Protein AF-A0A285Q833-F1 (afdb_monomer)

Sequence (115 aa):
MIADQKQLLMILAVGWISIAYDRYIPKMLAIGLGANTMSFTAFHNAFYTLESGGVDFSKRMEQTYELLKQDRKTLGLKTRYHDELPENLSLCEAIDRDIIVCDNVGTNWVFVRVN

Structure (mmCIF, N/CA/C/O backbone):
data_AF-A0A285Q833-F1
#
_entry.id   AF-A0A285Q833-F1
#
loop_
_atom_site.group_PDB
_atom_site.id
_atom_site.type_symbol
_atom_site.label_atom_id
_atom_site.label_alt_id
_atom_site.label_comp_id
_atom_site.label_asym_id
_atom_site.label_entity_id
_atom_site.label_seq_id
_atom_site.pdbx_PDB_ins_code
_atom_site.Cartn_x
_atom_site.Cartn_y
_atom_site.Cartn_z
_atom_site.occupancy
_atom_site.B_iso_or_equiv
_atom_site.auth_seq_id
_atom_site.auth_comp_id
_atom_site.auth_asym_id
_atom_site.auth_atom_id
_atom_site.pdbx_PDB_model_num
ATOM 1 N N . MET A 1 1 ? 5.536 -4.225 36.089 1.00 43.69 1 MET A N 1
ATOM 2 C CA . MET A 1 1 ? 4.544 -5.085 35.401 1.00 43.69 1 MET A CA 1
ATOM 3 C C . MET A 1 1 ? 3.754 -4.368 34.294 1.00 43.69 1 MET A C 1
ATOM 5 O O . MET A 1 1 ? 3.309 -5.044 33.388 1.00 43.69 1 MET A O 1
ATOM 9 N N . ILE A 1 2 ? 3.622 -3.029 34.280 1.00 54.28 2 ILE A N 1
ATOM 10 C CA . ILE A 1 2 ? 2.904 -2.2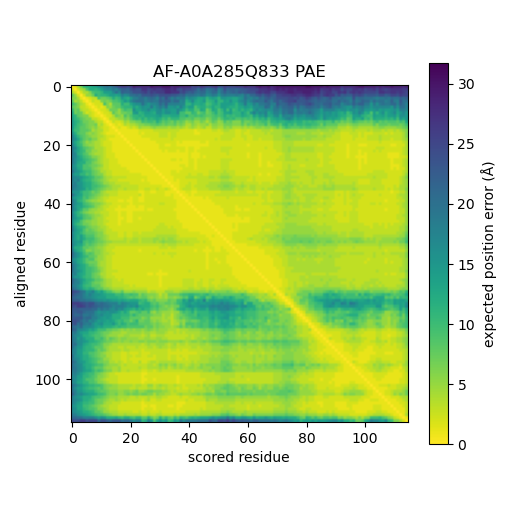95 33.203 1.00 54.28 2 ILE A CA 1
ATOM 11 C C . ILE A 1 2 ? 3.747 -2.114 31.917 1.00 54.28 2 ILE A C 1
ATOM 13 O O . ILE A 1 2 ? 3.195 -2.106 30.819 1.00 54.28 2 ILE A O 1
ATOM 17 N N . ALA A 1 3 ? 5.077 -1.988 32.032 1.00 50.56 3 ALA A N 1
ATOM 18 C CA . ALA A 1 3 ? 5.973 -1.840 30.875 1.00 50.56 3 ALA A CA 1
ATOM 19 C C . ALA A 1 3 ? 6.016 -3.102 29.991 1.00 50.56 3 ALA A C 1
ATOM 21 O O . ALA A 1 3 ? 6.007 -2.986 28.774 1.00 50.56 3 ALA A O 1
ATOM 22 N N . ASP A 1 4 ? 5.965 -4.285 30.607 1.00 59.28 4 ASP A N 1
ATOM 23 C CA . ASP A 1 4 ? 5.999 -5.585 29.925 1.00 59.28 4 ASP A CA 1
ATOM 24 C C . ASP A 1 4 ? 4.741 -5.817 29.068 1.00 59.28 4 ASP A C 1
ATOM 26 O O . ASP A 1 4 ? 4.823 -6.150 27.891 1.00 59.28 4 ASP A O 1
ATOM 30 N N . GLN A 1 5 ? 3.563 -5.485 29.605 1.00 53.06 5 GLN A N 1
ATOM 31 C CA . GLN A 1 5 ? 2.301 -5.631 28.879 1.00 53.06 5 GLN A CA 1
ATOM 32 C C . GLN A 1 5 ? 2.131 -4.609 27.746 1.00 53.06 5 GLN A C 1
ATOM 34 O O . GLN A 1 5 ? 1.582 -4.949 26.701 1.00 53.06 5 GLN A O 1
ATOM 39 N N . LYS A 1 6 ? 2.631 -3.374 27.913 1.00 57.06 6 LYS A N 1
ATOM 40 C CA . LYS A 1 6 ? 2.696 -2.393 26.813 1.00 57.06 6 LYS A CA 1
ATOM 41 C C . LYS A 1 6 ? 3.658 -2.843 25.713 1.00 57.06 6 LYS A C 1
ATOM 43 O O . LYS A 1 6 ? 3.322 -2.704 24.542 1.00 57.06 6 LYS A O 1
ATOM 48 N N . GLN A 1 7 ? 4.805 -3.410 26.085 1.00 57.09 7 GLN A N 1
ATOM 49 C CA . GLN A 1 7 ? 5.764 -3.979 25.139 1.00 57.09 7 GLN A CA 1
ATOM 50 C C . GLN A 1 7 ? 5.135 -5.140 24.354 1.00 57.09 7 GLN A C 1
ATOM 52 O O . GLN A 1 7 ? 5.252 -5.193 23.134 1.00 57.09 7 GLN A O 1
ATOM 57 N N . LEU A 1 8 ? 4.404 -6.026 25.037 1.00 63.84 8 LEU A N 1
ATOM 58 C CA . LEU A 1 8 ? 3.712 -7.156 24.421 1.00 63.84 8 LEU A CA 1
ATOM 59 C C . LEU A 1 8 ? 2.606 -6.697 23.456 1.00 63.84 8 LEU A C 1
ATOM 61 O O . LEU A 1 8 ? 2.516 -7.202 22.340 1.00 63.84 8 LEU A O 1
ATOM 65 N N . LEU A 1 9 ? 1.809 -5.695 23.844 1.00 67.00 9 LEU A N 1
ATOM 66 C CA . LEU A 1 9 ? 0.806 -5.074 22.969 1.00 67.00 9 LEU A CA 1
ATOM 67 C C . LEU A 1 9 ? 1.436 -4.417 21.735 1.00 67.00 9 LEU A C 1
ATOM 69 O O . LEU A 1 9 ? 0.894 -4.553 20.643 1.00 67.00 9 LEU A O 1
ATOM 73 N N . MET A 1 10 ? 2.584 -3.749 21.886 1.00 65.88 10 MET A N 1
ATOM 74 C CA . MET A 1 10 ? 3.321 -3.179 20.754 1.00 65.88 10 MET A CA 1
ATOM 75 C C . MET A 1 10 ? 3.845 -4.261 19.807 1.00 65.88 10 MET A C 1
ATOM 77 O O . MET A 1 10 ? 3.698 -4.121 18.599 1.00 65.88 10 MET A O 1
ATOM 81 N N . ILE A 1 11 ? 4.406 -5.356 20.327 1.00 69.19 11 ILE A N 1
ATOM 82 C CA . ILE A 1 11 ? 4.894 -6.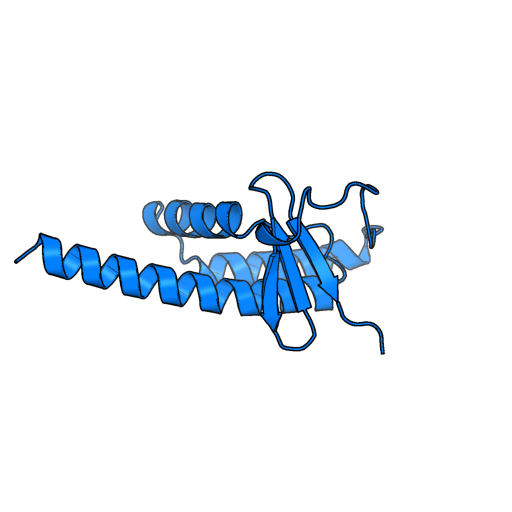472 19.499 1.00 69.19 11 ILE A CA 1
ATOM 83 C C . ILE A 1 11 ? 3.739 -7.109 18.715 1.00 69.19 11 ILE A C 1
ATOM 85 O O . ILE A 1 11 ? 3.862 -7.343 17.512 1.00 69.19 11 ILE A O 1
ATOM 89 N N . LEU A 1 12 ? 2.598 -7.344 19.370 1.00 77.19 12 LEU A N 1
ATOM 90 C CA . LEU A 1 12 ? 1.403 -7.881 18.714 1.00 77.19 12 LEU A CA 1
ATOM 91 C C . LEU A 1 12 ? 0.857 -6.922 17.647 1.00 77.19 12 LEU A C 1
ATOM 93 O O . LEU A 1 12 ? 0.478 -7.369 16.566 1.00 77.19 12 LEU A O 1
ATOM 97 N N . ALA A 1 13 ? 0.862 -5.614 17.921 1.00 79.88 13 ALA A N 1
ATOM 98 C CA . ALA A 1 13 ? 0.453 -4.602 16.954 1.00 79.88 13 ALA A CA 1
ATOM 99 C C . ALA A 1 13 ? 1.384 -4.572 15.733 1.00 79.88 13 ALA A C 1
ATOM 101 O O . ALA A 1 13 ? 0.901 -4.566 14.607 1.00 79.88 13 ALA A O 1
ATOM 102 N N . VAL A 1 14 ? 2.705 -4.632 15.926 1.00 80.38 14 VAL A N 1
ATOM 103 C CA . VAL A 1 14 ? 3.679 -4.656 14.820 1.00 80.38 14 VAL A CA 1
ATOM 104 C C . VAL A 1 14 ? 3.492 -5.892 13.937 1.00 80.38 14 VAL A C 1
ATOM 106 O O . VAL A 1 14 ? 3.424 -5.760 12.716 1.00 80.38 14 VAL A O 1
ATOM 1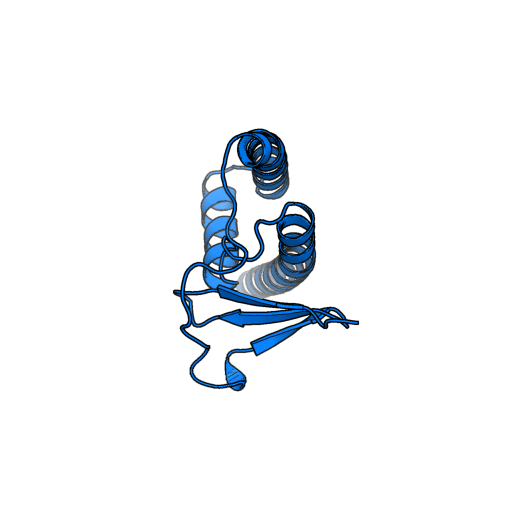09 N N . GLY A 1 15 ? 3.337 -7.078 14.536 1.00 87.94 15 GLY A N 1
ATOM 110 C CA . GLY A 1 15 ? 3.071 -8.306 13.779 1.00 87.94 15 GLY A CA 1
ATOM 111 C C . GLY A 1 15 ? 1.768 -8.229 12.979 1.00 87.94 15 GLY A C 1
ATOM 112 O O . GLY A 1 15 ? 1.720 -8.629 11.816 1.00 87.94 15 GLY A O 1
ATOM 113 N N . TRP A 1 16 ? 0.720 -7.652 13.569 1.00 90.69 16 TRP A N 1
ATOM 114 C CA . TRP A 1 16 ? -0.544 -7.435 12.873 1.00 90.69 16 TRP A CA 1
ATOM 115 C C . TRP A 1 16 ? -0.410 -6.446 11.705 1.00 90.69 16 TRP A C 1
ATOM 117 O O . TRP A 1 16 ? -0.921 -6.728 10.623 1.00 90.69 16 TRP A O 1
ATOM 127 N N . ILE A 1 17 ? 0.303 -5.326 11.891 1.00 92.00 17 ILE A N 1
ATOM 128 C CA . ILE A 1 17 ? 0.523 -4.312 10.844 1.00 92.00 17 ILE A CA 1
ATOM 129 C C . ILE A 1 17 ? 1.284 -4.921 9.663 1.00 92.00 17 ILE A C 1
ATOM 131 O O . ILE 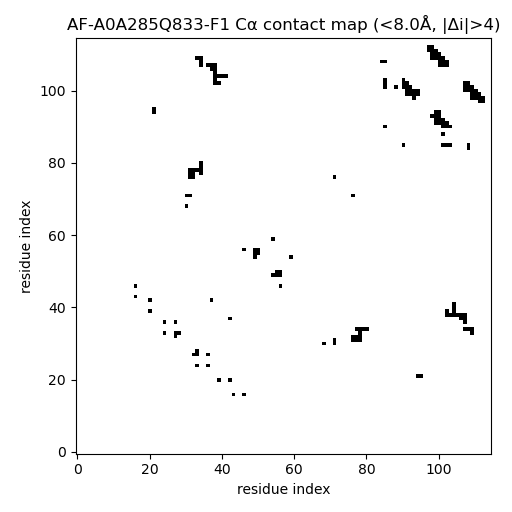A 1 17 ? 0.896 -4.684 8.522 1.00 92.00 17 ILE A O 1
ATOM 135 N N . SER A 1 18 ? 2.305 -5.742 9.928 1.00 91.50 18 SER A N 1
ATOM 136 C CA . SER A 1 18 ? 3.038 -6.484 8.892 1.00 91.50 18 SER A CA 1
ATOM 137 C C . SER A 1 18 ? 2.093 -7.342 8.049 1.00 91.50 18 SER A C 1
ATOM 139 O O . SER A 1 18 ? 1.982 -7.148 6.844 1.00 91.50 18 SER A O 1
ATOM 141 N N . ILE A 1 19 ? 1.305 -8.208 8.696 1.00 92.50 19 ILE A N 1
ATOM 142 C CA . ILE A 1 19 ? 0.345 -9.092 8.013 1.00 92.50 19 ILE A CA 1
ATOM 143 C C . ILE A 1 19 ? -0.724 -8.287 7.255 1.00 92.50 19 ILE A C 1
ATOM 145 O O . ILE A 1 19 ? -1.195 -8.696 6.191 1.00 92.50 19 ILE A O 1
ATOM 149 N N . ALA A 1 20 ? -1.162 -7.154 7.806 1.00 94.00 20 ALA A N 1
ATOM 150 C CA . ALA A 1 20 ? -2.127 -6.280 7.151 1.00 94.00 20 ALA A CA 1
ATOM 151 C C . ALA A 1 20 ? -1.531 -5.618 5.899 1.00 94.00 20 ALA A C 1
ATOM 153 O O . ALA A 1 20 ? -2.222 -5.5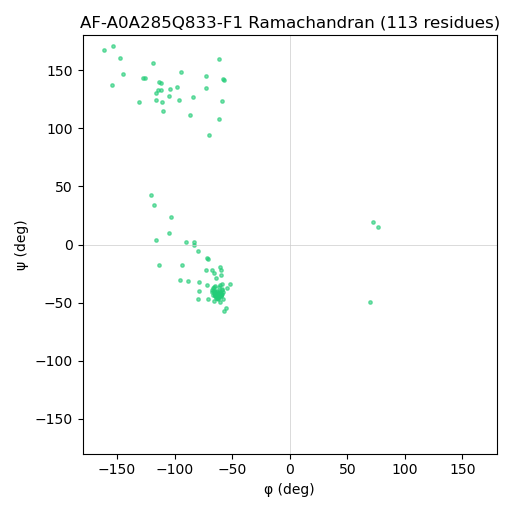19 4.882 1.00 94.00 20 ALA A O 1
ATOM 154 N N . TYR A 1 21 ? -0.260 -5.217 5.949 1.00 95.19 21 TYR A N 1
ATOM 155 C CA . TYR A 1 21 ? 0.460 -4.649 4.815 1.00 95.19 21 TYR A CA 1
ATOM 156 C C . TYR A 1 21 ? 0.643 -5.667 3.681 1.00 95.19 21 TYR A C 1
ATOM 158 O O . TYR A 1 21 ? 0.317 -5.365 2.529 1.00 95.19 21 TYR A O 1
ATOM 166 N N . ASP A 1 22 ? 1.017 -6.902 4.022 1.00 94.44 22 ASP A N 1
ATOM 167 C CA . ASP A 1 22 ? 1.162 -8.012 3.069 1.00 94.44 22 ASP A CA 1
ATOM 168 C C . ASP A 1 22 ? -0.151 -8.318 2.330 1.00 94.44 22 ASP A C 1
ATOM 170 O O . ASP A 1 22 ? -0.149 -8.795 1.200 1.00 94.44 22 ASP A O 1
ATOM 174 N N . ARG A 1 23 ? -1.306 -7.999 2.931 1.00 94.81 23 ARG A N 1
ATOM 175 C CA . ARG A 1 23 ? -2.632 -8.108 2.289 1.00 94.81 23 ARG A CA 1
ATOM 176 C C . ARG A 1 23 ? -3.035 -6.855 1.518 1.00 94.81 23 ARG A C 1
ATOM 178 O O . ARG A 1 23 ? -3.782 -6.941 0.540 1.00 94.81 23 ARG A O 1
ATOM 185 N N . TYR A 1 24 ? -2.590 -5.691 1.973 1.00 95.44 24 TYR A N 1
ATOM 186 C CA . TYR A 1 24 ? -2.894 -4.402 1.364 1.00 95.44 24 TYR A CA 1
ATOM 187 C C . TYR A 1 24 ? -2.283 -4.284 -0.035 1.00 95.44 24 TYR A C 1
ATOM 189 O O . TYR A 1 24 ? -2.999 -3.942 -0.978 1.00 95.44 24 TYR A O 1
ATOM 197 N N . ILE A 1 25 ? -1.000 -4.619 -0.198 1.00 96.12 25 ILE A N 1
ATOM 198 C CA . ILE A 1 25 ? -0.305 -4.463 -1.483 1.00 96.12 25 ILE A CA 1
ATOM 199 C C . ILE A 1 25 ? -0.955 -5.303 -2.602 1.00 96.12 25 ILE A C 1
ATOM 201 O O . ILE A 1 25 ? -1.303 -4.721 -3.636 1.00 96.12 25 ILE A O 1
ATOM 205 N N . PRO A 1 26 ? -1.246 -6.611 -2.425 1.00 95.00 26 PRO A N 1
ATOM 206 C CA . PRO A 1 26 ? -1.970 -7.395 -3.427 1.00 95.00 26 PRO A CA 1
ATOM 207 C C . PRO A 1 26 ? -3.361 -6.843 -3.754 1.00 95.00 26 PRO A C 1
ATOM 209 O O . PRO A 1 26 ? -3.752 -6.826 -4.922 1.00 95.00 26 PRO A O 1
ATOM 212 N N . LYS A 1 27 ? -4.110 -6.339 -2.759 1.00 94.62 27 LYS A N 1
ATOM 213 C CA . LYS A 1 27 ? -5.413 -5.691 -2.999 1.00 94.62 27 LYS A CA 1
ATOM 214 C C . LYS A 1 27 ? -5.267 -4.474 -3.915 1.00 94.62 27 LYS A C 1
ATOM 216 O O . LYS A 1 27 ? -6.054 -4.317 -4.846 1.00 94.62 27 LYS A O 1
ATOM 221 N N . MET A 1 28 ? -4.251 -3.642 -3.693 1.00 94.00 28 MET A N 1
ATOM 222 C CA . MET A 1 28 ? -3.986 -2.464 -4.526 1.00 94.00 28 MET A CA 1
ATOM 223 C C . MET A 1 28 ? -3.539 -2.846 -5.941 1.00 94.00 28 MET A C 1
ATOM 225 O O . MET A 1 28 ? -4.017 -2.260 -6.916 1.00 94.00 28 MET A O 1
ATOM 229 N N . LEU A 1 29 ? -2.694 -3.871 -6.077 1.00 92.31 29 LEU A N 1
ATOM 230 C CA . LEU A 1 29 ? -2.300 -4.428 -7.374 1.00 92.31 29 LEU A CA 1
ATOM 231 C C . LEU A 1 29 ? -3.506 -4.956 -8.162 1.00 92.31 29 LEU A C 1
ATOM 233 O O . LEU A 1 29 ? -3.652 -4.629 -9.339 1.00 92.31 29 LEU A O 1
ATOM 237 N N . ALA A 1 30 ? -4.415 -5.690 -7.511 1.00 91.88 30 ALA A N 1
ATOM 238 C CA . ALA A 1 30 ? -5.620 -6.245 -8.136 1.00 91.88 30 ALA A CA 1
ATOM 239 C C . ALA A 1 30 ? -6.548 -5.171 -8.732 1.00 91.88 30 ALA A C 1
ATOM 241 O O . ALA A 1 30 ? -7.353 -5.453 -9.627 1.00 91.88 30 ALA A O 1
ATOM 242 N N . ILE A 1 31 ? -6.434 -3.926 -8.255 1.00 90.75 31 ILE A N 1
ATOM 243 C CA . ILE A 1 31 ? -7.192 -2.790 -8.778 1.00 90.75 31 ILE A CA 1
ATOM 244 C C . ILE A 1 31 ? -6.378 -1.827 -9.646 1.00 90.75 31 ILE A C 1
ATOM 246 O O . ILE A 1 31 ? -6.902 -0.786 -10.034 1.00 90.75 31 ILE A O 1
ATOM 250 N N . GLY A 1 32 ? -5.149 -2.198 -10.017 1.00 89.31 32 GLY A N 1
ATOM 251 C CA . GLY A 1 32 ? -4.282 -1.409 -10.894 1.00 89.31 32 GLY A CA 1
ATOM 252 C C . GLY A 1 32 ? -3.622 -0.211 -10.208 1.00 89.31 32 GLY A C 1
ATOM 253 O O . GLY A 1 32 ? -3.110 0.672 -10.887 1.00 89.31 32 GLY A O 1
ATOM 254 N N . LEU A 1 33 ? -3.628 -0.167 -8.872 1.00 90.75 33 LEU A N 1
ATOM 255 C CA . LEU A 1 33 ? -3.094 0.934 -8.066 1.00 90.75 33 LEU A CA 1
ATOM 256 C C . LEU A 1 33 ? -1.734 0.619 -7.435 1.00 90.75 33 LEU A C 1
ATOM 258 O O . LEU A 1 33 ? -1.363 1.242 -6.446 1.00 90.75 33 LEU A O 1
ATOM 262 N N . GLY A 1 34 ? -0.965 -0.312 -8.007 1.00 89.69 34 GLY A N 1
ATOM 263 C CA . GLY A 1 34 ? 0.366 -0.673 -7.498 1.00 89.69 34 GLY A CA 1
ATOM 264 C C . GLY A 1 34 ? 1.313 0.524 -7.356 1.00 89.69 34 GLY A C 1
ATOM 265 O O . GLY A 1 34 ? 2.030 0.621 -6.365 1.00 89.69 34 GLY A O 1
ATOM 266 N N . ALA A 1 35 ? 1.244 1.476 -8.290 1.00 87.50 35 ALA A N 1
ATOM 267 C CA . ALA A 1 35 ? 2.057 2.692 -8.275 1.00 87.50 35 ALA A CA 1
ATOM 268 C C . ALA A 1 35 ? 1.547 3.794 -7.318 1.00 87.50 35 ALA A C 1
ATOM 270 O O . ALA A 1 35 ? 2.222 4.802 -7.160 1.00 87.50 35 ALA A O 1
ATOM 271 N N . ASN A 1 36 ? 0.376 3.608 -6.691 1.00 89.25 36 ASN A N 1
ATOM 272 C CA . ASN A 1 36 ? -0.231 4.510 -5.697 1.00 89.25 36 ASN A CA 1
ATOM 273 C C . ASN A 1 36 ? -0.432 3.787 -4.360 1.00 89.25 36 ASN A C 1
ATOM 275 O O . ASN A 1 36 ? -1.493 3.862 -3.732 1.00 89.25 36 ASN A O 1
ATOM 279 N N . THR A 1 37 ? 0.569 3.018 -3.957 1.00 92.81 37 THR A N 1
ATOM 280 C CA . THR A 1 37 ? 0.582 2.342 -2.663 1.00 92.81 37 THR A CA 1
ATOM 281 C C . THR A 1 37 ? 1.318 3.192 -1.634 1.00 92.81 37 THR A C 1
ATOM 283 O O . THR A 1 37 ? 2.241 3.934 -1.960 1.00 92.81 37 THR A O 1
ATOM 286 N N . MET A 1 38 ? 0.894 3.099 -0.376 1.00 93.25 38 MET A N 1
ATOM 287 C CA . MET A 1 38 ? 1.637 3.673 0.744 1.00 93.25 38 MET A CA 1
ATOM 288 C C . MET A 1 38 ? 2.896 2.847 1.012 1.00 93.25 38 MET A C 1
ATOM 290 O O . MET A 1 38 ? 2.842 1.624 0.903 1.00 93.25 38 MET A O 1
ATOM 294 N N . SER A 1 39 ? 3.983 3.506 1.422 1.00 92.56 39 SER A N 1
ATOM 295 C CA . SER A 1 39 ? 5.133 2.831 2.036 1.00 92.56 39 SER A CA 1
ATOM 296 C C . SER A 1 39 ? 4.718 2.138 3.336 1.00 92.56 39 SER A C 1
ATOM 298 O O . SER A 1 39 ? 3.715 2.520 3.955 1.00 92.56 39 SER A O 1
ATOM 300 N N . PHE A 1 40 ? 5.502 1.159 3.797 1.00 91.75 40 PHE A N 1
ATOM 301 C CA . PHE A 1 40 ? 5.222 0.487 5.069 1.00 91.75 40 PHE A CA 1
ATOM 302 C C . PHE A 1 40 ? 5.175 1.489 6.229 1.00 91.75 40 PHE A C 1
ATOM 304 O O . PHE A 1 40 ? 4.265 1.455 7.058 1.00 91.75 40 PHE A O 1
ATOM 311 N N . THR A 1 41 ? 6.094 2.458 6.234 1.00 90.31 41 THR A N 1
ATOM 312 C CA . THR A 1 41 ? 6.132 3.527 7.241 1.00 90.31 41 THR A CA 1
ATOM 313 C C . THR A 1 41 ? 4.861 4.382 7.223 1.00 90.31 41 THR A C 1
ATOM 315 O O . THR A 1 41 ? 4.283 4.663 8.276 1.00 90.31 41 THR A O 1
ATOM 318 N N . ALA A 1 42 ? 4.379 4.781 6.041 1.00 93.12 42 ALA A N 1
ATOM 319 C CA . ALA A 1 42 ? 3.138 5.545 5.922 1.00 93.12 42 ALA A CA 1
ATOM 320 C C . ALA A 1 42 ? 1.914 4.723 6.361 1.00 93.12 42 ALA A C 1
ATOM 322 O O . ALA A 1 42 ? 1.052 5.243 7.070 1.00 93.12 42 ALA A O 1
ATOM 323 N N . PHE A 1 43 ? 1.867 3.435 6.011 1.00 94.38 43 PHE A N 1
ATOM 324 C CA . PHE A 1 43 ? 0.813 2.512 6.434 1.00 94.38 43 PHE A CA 1
ATOM 325 C C . PHE A 1 43 ? 0.787 2.335 7.960 1.00 94.38 43 PHE A C 1
ATOM 327 O O . PHE A 1 43 ? -0.266 2.452 8.587 1.00 94.38 43 PHE A O 1
ATOM 334 N N . HIS A 1 44 ? 1.956 2.121 8.569 1.00 92.81 44 HIS A N 1
ATOM 335 C CA . HIS A 1 44 ? 2.132 2.029 10.017 1.00 92.81 44 HIS A CA 1
ATOM 336 C C . HIS A 1 44 ? 1.648 3.300 10.725 1.00 92.81 44 HIS A C 1
ATOM 338 O O . HIS A 1 44 ? 0.886 3.235 11.689 1.00 92.81 44 HIS A O 1
ATOM 344 N N . ASN A 1 45 ? 2.041 4.474 10.229 1.00 92.31 45 ASN A N 1
ATOM 345 C CA . ASN A 1 45 ? 1.609 5.743 10.810 1.00 92.31 45 ASN A CA 1
ATOM 346 C C . ASN A 1 45 ?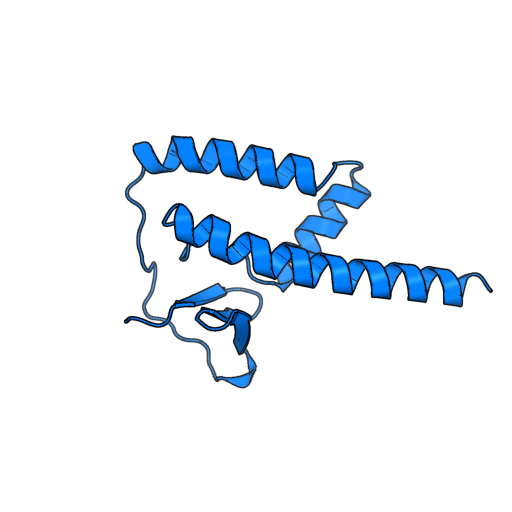 0.097 5.949 10.662 1.00 92.31 45 ASN A C 1
ATOM 348 O O . ASN A 1 45 ? -0.555 6.352 11.625 1.00 92.31 45 ASN A O 1
ATOM 352 N N . ALA A 1 46 ? -0.475 5.606 9.505 1.00 92.88 46 ALA A N 1
ATOM 353 C CA . ALA A 1 46 ? -1.915 5.675 9.281 1.00 92.88 46 ALA A CA 1
ATOM 354 C C . ALA A 1 46 ? -2.697 4.804 10.276 1.00 92.88 46 ALA A C 1
ATOM 356 O O . ALA A 1 46 ? -3.726 5.251 10.783 1.00 92.88 46 ALA A O 1
ATOM 357 N N . PHE A 1 47 ? -2.194 3.607 10.605 1.00 94.62 47 PHE A N 1
ATOM 358 C CA . PHE A 1 47 ? -2.786 2.746 11.630 1.00 94.62 47 PHE A CA 1
ATOM 359 C C . PHE A 1 47 ? -2.885 3.457 12.982 1.00 94.62 47 PHE A C 1
ATOM 361 O O . PHE A 1 47 ? -3.985 3.638 13.502 1.00 94.62 47 PHE A O 1
ATOM 368 N N . TYR A 1 48 ? -1.765 3.942 13.522 1.00 92.62 48 TYR A N 1
ATOM 369 C CA . TYR A 1 48 ? -1.776 4.603 14.829 1.00 92.62 48 TYR A CA 1
ATOM 370 C C . TYR A 1 48 ? -2.571 5.909 14.830 1.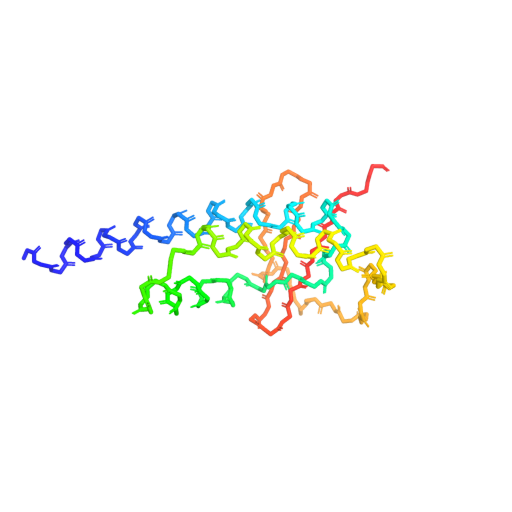00 92.62 48 TYR A C 1
ATOM 372 O O . TYR A 1 48 ? -3.255 6.208 15.810 1.00 92.62 48 TYR A O 1
ATOM 380 N N . THR A 1 49 ? -2.521 6.690 13.748 1.00 93.56 49 THR A N 1
ATOM 381 C CA . THR A 1 49 ? -3.323 7.913 13.629 1.00 93.56 49 THR A CA 1
ATOM 382 C C . THR A 1 49 ? -4.821 7.610 13.660 1.00 93.56 49 THR A C 1
ATOM 384 O O . THR A 1 49 ? -5.558 8.292 14.367 1.00 93.56 49 THR A O 1
ATOM 387 N N . LEU A 1 50 ? -5.281 6.585 12.941 1.00 92.88 50 LEU A N 1
ATOM 388 C CA . LEU A 1 50 ? -6.700 6.228 12.903 1.00 92.88 50 LEU A CA 1
ATOM 389 C C . LEU A 1 50 ? -7.173 5.617 14.229 1.00 92.88 50 LEU A C 1
ATOM 391 O O . LEU A 1 50 ? -8.172 6.078 14.780 1.00 92.88 50 LEU A O 1
ATOM 395 N N . GLU A 1 51 ? -6.420 4.673 14.793 1.00 90.38 51 GLU A N 1
ATOM 396 C CA . GLU A 1 51 ? -6.777 4.020 16.060 1.00 90.38 51 GLU A CA 1
ATOM 397 C C . GLU A 1 51 ? -6.760 5.002 17.242 1.00 90.38 51 GLU A C 1
ATOM 399 O O . GLU A 1 51 ? -7.674 5.001 18.067 1.00 90.38 51 GLU A O 1
ATOM 404 N N . SER A 1 52 ? -5.782 5.917 17.308 1.00 91.62 52 SER A N 1
ATOM 405 C CA . SER A 1 52 ? -5.768 6.970 18.341 1.00 91.62 52 SER A CA 1
ATOM 406 C C . SER A 1 52 ? -6.919 7.971 18.198 1.00 91.62 52 SER A C 1
ATOM 408 O O . SER A 1 52 ? -7.340 8.567 19.190 1.00 91.62 52 SER A O 1
ATOM 410 N N . GLY A 1 53 ? -7.465 8.119 16.989 1.00 92.69 53 GLY A N 1
ATOM 411 C CA . GLY A 1 53 ? -8.683 8.878 16.708 1.00 92.69 53 GLY A CA 1
ATOM 412 C C . GLY A 1 53 ? -9.982 8.102 16.952 1.00 92.69 53 GLY A C 1
ATOM 413 O O . GLY A 1 53 ? -11.056 8.642 16.689 1.00 92.69 53 GLY A O 1
ATOM 414 N N . GLY A 1 54 ? -9.914 6.849 17.421 1.00 92.94 54 GLY A N 1
ATOM 415 C CA . GLY A 1 54 ? -11.081 5.987 17.633 1.00 92.94 54 GLY A CA 1
ATOM 416 C C . GLY A 1 54 ? -11.722 5.474 16.339 1.00 92.94 54 GLY A C 1
ATOM 417 O O . GLY A 1 54 ? -12.894 5.093 16.339 1.00 92.94 54 GLY A O 1
ATOM 418 N N . VAL A 1 55 ? -10.986 5.493 15.226 1.00 94.62 55 VAL A N 1
ATOM 419 C CA . VAL A 1 55 ? -11.441 4.982 13.931 1.00 94.62 55 VAL A CA 1
ATOM 420 C C . VAL A 1 55 ? -10.933 3.558 13.751 1.00 94.62 55 VAL A C 1
ATOM 422 O O . VAL A 1 55 ? -9.729 3.334 13.760 1.00 94.62 55 VAL A O 1
ATOM 425 N N . ASP A 1 56 ? -11.851 2.622 13.500 1.00 92.25 56 ASP A N 1
ATOM 426 C CA . ASP A 1 56 ? -11.512 1.248 13.113 1.00 92.25 56 ASP A CA 1
ATOM 427 C C . ASP A 1 56 ? -10.736 1.259 11.790 1.00 92.25 56 ASP A C 1
ATOM 429 O O . ASP A 1 56 ? -11.296 1.536 10.715 1.00 92.25 56 ASP A O 1
ATOM 433 N N . PHE A 1 57 ? -9.439 0.966 11.874 1.00 91.88 57 PHE A N 1
ATOM 434 C CA . PHE A 1 57 ? -8.546 1.001 10.726 1.00 91.88 57 PHE A CA 1
ATOM 435 C C . PHE A 1 57 ? -8.985 0.034 9.621 1.00 91.88 57 PHE A C 1
ATOM 437 O O . PHE A 1 57 ? -9.008 0.402 8.445 1.00 91.88 57 PHE A O 1
ATOM 444 N N . SER A 1 58 ? -9.388 -1.187 9.982 1.00 91.56 58 SER A N 1
ATOM 445 C CA . SER A 1 58 ? -9.775 -2.220 9.014 1.00 91.56 58 SER A CA 1
ATOM 446 C C . SER A 1 58 ? -11.012 -1.796 8.229 1.00 91.56 58 SER A C 1
ATOM 448 O O . SER A 1 58 ? -11.032 -1.860 6.997 1.00 91.56 58 SER A O 1
ATOM 450 N N . LYS A 1 59 ? -12.027 -1.283 8.931 1.00 94.69 59 LYS A N 1
ATOM 451 C CA . LYS A 1 59 ? -13.249 -0.762 8.315 1.00 94.69 59 LYS A CA 1
ATOM 452 C C . LYS A 1 59 ? -12.953 0.439 7.423 1.00 94.69 59 LYS A C 1
ATOM 454 O O . LYS A 1 59 ? -13.488 0.523 6.316 1.00 94.69 59 LYS A O 1
ATOM 459 N N . ARG A 1 60 ? -12.096 1.360 7.874 1.00 94.88 60 ARG A N 1
ATOM 460 C CA . ARG A 1 60 ? -11.717 2.545 7.094 1.00 94.88 60 ARG A CA 1
ATOM 461 C C . ARG A 1 60 ? -10.976 2.171 5.810 1.00 94.88 60 ARG A C 1
ATOM 463 O O . ARG A 1 60 ? -11.262 2.749 4.756 1.00 94.88 60 ARG A O 1
ATOM 470 N N . MET A 1 61 ? -10.054 1.215 5.885 1.00 94.69 61 MET A N 1
ATOM 471 C CA . MET A 1 61 ? -9.308 0.713 4.731 1.00 94.69 61 MET A CA 1
ATOM 472 C C . MET A 1 61 ? -10.228 0.017 3.727 1.00 94.69 61 MET A C 1
ATOM 474 O O . MET A 1 61 ? -10.142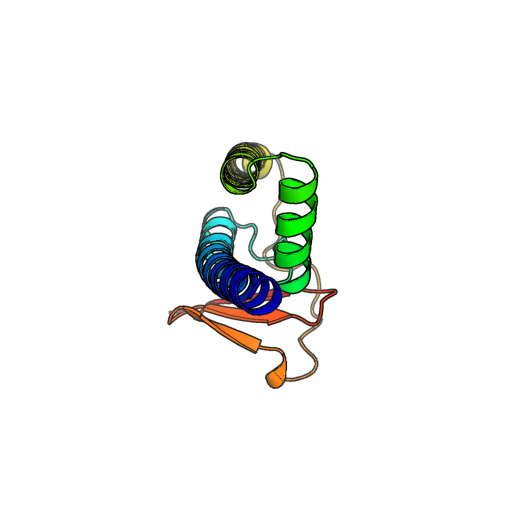 0.303 2.535 1.00 94.69 61 MET A O 1
ATOM 478 N N . GLU A 1 62 ? -11.162 -0.818 4.190 1.00 95.12 62 GLU A N 1
ATOM 479 C CA . GLU A 1 62 ? -12.122 -1.495 3.309 1.00 95.12 62 GLU A CA 1
ATOM 480 C C . GLU A 1 62 ? -13.055 -0.492 2.608 1.00 95.12 62 GLU A C 1
ATOM 482 O O . GLU A 1 62 ? -13.235 -0.554 1.395 1.00 95.12 62 GLU A O 1
ATOM 487 N N . GLN A 1 63 ? -13.573 0.510 3.328 1.00 96.06 63 GLN A N 1
ATOM 488 C CA . GLN A 1 63 ? -14.358 1.592 2.716 1.00 96.06 63 GLN A CA 1
ATOM 489 C C . GLN A 1 63 ? -13.562 2.350 1.648 1.00 96.06 63 GLN A C 1
ATOM 491 O O . GLN A 1 63 ? -14.085 2.658 0.579 1.00 96.06 63 GLN A O 1
ATOM 496 N N . THR A 1 64 ? -12.293 2.651 1.930 1.00 93.56 64 THR A N 1
ATOM 497 C CA . THR A 1 64 ? -11.410 3.331 0.972 1.00 93.56 64 THR A CA 1
ATOM 498 C C . THR A 1 64 ? -11.174 2.461 -0.261 1.00 93.56 64 THR A C 1
ATOM 500 O O . THR A 1 64 ? -11.247 2.956 -1.381 1.00 93.56 64 THR A O 1
ATOM 503 N N . TYR A 1 65 ? -10.968 1.157 -0.077 1.00 94.06 65 TYR A N 1
ATOM 504 C CA . TYR A 1 65 ? -10.820 0.202 -1.172 1.00 94.06 65 TYR A CA 1
ATOM 505 C C . TYR A 1 65 ? -12.060 0.150 -2.080 1.00 94.06 65 TYR A C 1
ATOM 507 O O . TYR A 1 65 ? -11.928 0.151 -3.306 1.00 94.06 65 TYR A O 1
ATOM 515 N N . GLU A 1 66 ? -13.267 0.165 -1.509 1.00 94.88 66 GLU A N 1
ATOM 516 C CA . GLU A 1 66 ? -14.512 0.217 -2.287 1.00 94.88 66 GLU A CA 1
ATOM 517 C C . GLU A 1 66 ? -14.635 1.492 -3.128 1.00 94.88 66 GLU A C 1
ATOM 519 O O . GLU A 1 66 ? -15.007 1.414 -4.300 1.00 94.88 66 GLU A O 1
ATOM 524 N N . LEU A 1 67 ? -14.272 2.650 -2.568 1.00 92.75 67 LEU A N 1
ATOM 525 C CA . LEU A 1 67 ? -14.259 3.920 -3.301 1.00 92.75 67 LEU A CA 1
ATOM 526 C C . LEU A 1 67 ? -13.243 3.889 -4.451 1.00 92.75 67 LEU A C 1
ATOM 528 O O . LEU A 1 67 ? -13.587 4.184 -5.592 1.00 92.75 67 LEU A O 1
ATOM 532 N N . LEU A 1 68 ? -12.023 3.410 -4.196 1.00 91.38 68 LEU A N 1
ATOM 533 C CA . LEU A 1 68 ? -10.980 3.296 -5.219 1.00 91.38 68 LEU A CA 1
ATOM 534 C C . LEU A 1 68 ? -11.385 2.378 -6.383 1.00 91.38 68 LEU A C 1
ATOM 536 O O . LEU A 1 68 ? -11.056 2.651 -7.539 1.00 91.38 68 LEU A O 1
ATOM 540 N N . LYS A 1 69 ? -12.141 1.304 -6.113 1.00 90.56 69 LYS A N 1
ATOM 541 C CA . LYS A 1 69 ? -12.716 0.445 -7.165 1.00 90.56 69 LYS A CA 1
ATOM 542 C C . LYS A 1 69 ? -13.725 1.173 -8.054 1.00 90.56 69 LYS A C 1
ATOM 544 O O . LYS A 1 69 ? -13.903 0.774 -9.209 1.00 90.56 69 LYS A O 1
ATOM 549 N N . GLN A 1 70 ? -14.409 2.186 -7.534 1.00 89.00 70 GLN A N 1
ATOM 550 C CA . GLN A 1 70 ? -15.323 3.021 -8.308 1.00 89.00 70 GLN A CA 1
ATOM 551 C C . GLN A 1 70 ? -14.532 4.055 -9.115 1.00 89.00 70 GLN A C 1
ATOM 553 O O . GLN A 1 70 ? -14.712 4.131 -10.331 1.00 89.00 70 GLN A O 1
ATOM 558 N N . ASP A 1 71 ? -13.581 4.737 -8.478 1.00 83.81 71 ASP A N 1
ATOM 559 C CA . ASP A 1 71 ? -12.774 5.801 -9.088 1.00 83.81 71 ASP A CA 1
ATOM 560 C C . ASP A 1 71 ? -11.871 5.296 -10.222 1.00 83.81 71 ASP A C 1
ATOM 562 O O . ASP A 1 71 ? -11.718 5.954 -11.251 1.00 83.81 71 ASP A O 1
ATOM 566 N N . ARG A 1 72 ? -11.323 4.075 -10.126 1.00 78.50 72 ARG A N 1
ATOM 567 C CA . ARG A 1 72 ? -10.522 3.494 -11.225 1.00 78.50 72 ARG A CA 1
ATOM 568 C C . ARG A 1 72 ? -11.290 3.329 -12.537 1.00 78.50 72 ARG A C 1
ATOM 570 O O . ARG A 1 72 ? -10.669 3.139 -13.576 1.00 78.50 72 ARG A O 1
ATOM 577 N N . LYS A 1 73 ? -12.628 3.320 -12.510 1.00 76.38 73 LYS A N 1
ATOM 578 C CA . LYS A 1 73 ? -13.434 3.214 -13.737 1.00 76.38 73 LYS A CA 1
ATOM 579 C C . LYS A 1 73 ? -13.398 4.506 -14.548 1.00 76.38 73 LYS A C 1
ATOM 581 O O . LYS A 1 73 ? -13.686 4.472 -15.739 1.00 76.38 73 LYS A O 1
ATOM 586 N N . THR A 1 74 ? -13.075 5.623 -13.905 1.00 72.62 74 THR A N 1
ATOM 587 C CA . THR A 1 74 ? -13.097 6.961 -14.500 1.00 72.62 74 THR A CA 1
ATOM 588 C C . THR A 1 74 ? -11.702 7.576 -14.615 1.00 72.62 74 THR A C 1
ATOM 590 O O . THR A 1 74 ? -11.519 8.501 -15.403 1.00 72.62 74 THR A O 1
ATOM 593 N N . LEU A 1 75 ? -10.706 7.057 -13.889 1.00 67.88 75 LEU A N 1
ATOM 594 C CA . LEU A 1 75 ? -9.340 7.578 -13.872 1.00 67.88 75 LEU A CA 1
ATOM 595 C C . LEU A 1 75 ? -8.365 6.723 -14.692 1.00 67.88 75 LEU A C 1
ATOM 597 O O . LEU A 1 75 ? -8.301 5.502 -14.553 1.00 67.88 75 LEU A O 1
ATOM 601 N N . GLY A 1 76 ? -7.543 7.387 -15.510 1.00 66.88 76 GLY A N 1
ATOM 602 C CA . GLY A 1 76 ? -6.413 6.770 -16.205 1.00 66.88 76 GLY A CA 1
ATOM 603 C C . GLY A 1 76 ? -5.306 6.408 -15.218 1.00 66.88 76 GLY A C 1
ATOM 604 O O . GLY A 1 76 ? -4.471 7.247 -14.878 1.00 66.88 76 GLY A O 1
ATOM 605 N N . LEU A 1 77 ? -5.317 5.167 -14.736 1.00 76.44 77 LEU A N 1
ATOM 606 C CA . LEU A 1 77 ? -4.297 4.659 -13.825 1.00 76.44 77 LEU A CA 1
ATOM 607 C C . LEU A 1 77 ? -2.987 4.420 -14.574 1.00 76.44 77 LEU A C 1
ATOM 609 O O . LEU A 1 77 ? -2.973 3.841 -15.660 1.00 76.44 77 LEU A O 1
ATOM 613 N N . LYS A 1 78 ? -1.877 4.861 -13.980 1.00 73.88 78 LYS A N 1
ATOM 614 C CA . LYS A 1 78 ? -0.541 4.599 -14.510 1.00 73.88 78 LYS A CA 1
ATOM 615 C C . LYS A 1 78 ? 0.070 3.409 -13.787 1.00 73.88 78 LYS A C 1
ATOM 617 O O . LYS A 1 78 ? 0.056 3.350 -12.562 1.00 73.88 78 LYS A O 1
ATOM 622 N N . THR A 1 79 ? 0.687 2.512 -14.547 1.00 74.06 79 THR A N 1
ATOM 623 C CA . THR A 1 79 ? 1.486 1.408 -13.994 1.00 74.06 79 THR A CA 1
ATOM 624 C C . THR A 1 79 ? 2.764 1.911 -13.312 1.00 74.06 79 THR A C 1
ATOM 626 O O . THR A 1 79 ? 3.322 1.224 -12.465 1.00 74.06 79 THR A O 1
ATOM 629 N N . ARG A 1 80 ? 3.228 3.115 -13.671 1.00 77.38 80 ARG A N 1
ATOM 630 C CA . ARG A 1 80 ? 4.404 3.784 -13.107 1.00 77.38 80 ARG A CA 1
ATOM 631 C C . ARG A 1 80 ? 4.263 5.304 -13.259 1.00 77.38 80 ARG A C 1
ATOM 633 O O . ARG A 1 80 ? 3.849 5.773 -14.319 1.00 77.38 80 ARG A O 1
ATOM 640 N N . TYR A 1 81 ? 4.608 6.064 -12.217 1.00 77.31 81 TYR A N 1
ATOM 641 C CA . TYR A 1 81 ? 4.572 7.536 -12.239 1.00 77.31 81 TYR A CA 1
ATOM 642 C C . TYR A 1 81 ? 5.920 8.183 -12.578 1.00 77.31 81 TYR A C 1
ATOM 644 O O . TYR A 1 81 ? 5.929 9.238 -13.207 1.00 77.31 81 TYR A O 1
ATOM 652 N N . HIS A 1 82 ? 7.029 7.542 -12.210 1.00 79.88 82 HIS A N 1
ATOM 653 C CA . HIS A 1 82 ? 8.396 8.002 -12.455 1.00 79.88 82 HIS A CA 1
ATOM 654 C C . HIS A 1 82 ? 9.336 6.812 -12.674 1.00 79.88 82 HIS A C 1
ATOM 656 O O . HIS A 1 82 ? 9.040 5.695 -12.250 1.00 79.88 82 HIS A O 1
ATOM 662 N N . ASP A 1 83 ? 10.494 7.061 -13.282 1.00 85.69 83 ASP A N 1
ATOM 663 C CA . ASP A 1 83 ? 11.512 6.031 -13.525 1.00 85.69 83 ASP A CA 1
ATOM 664 C C . ASP A 1 83 ? 12.533 5.875 -12.395 1.00 85.69 83 ASP A C 1
ATOM 666 O O . ASP A 1 83 ? 13.425 5.034 -12.496 1.00 85.69 83 ASP A O 1
ATOM 670 N N . GLU A 1 84 ? 12.384 6.637 -11.307 1.00 89.25 84 GLU A N 1
ATOM 671 C CA . GLU A 1 84 ? 13.212 6.477 -10.111 1.00 89.25 84 GLU A CA 1
ATOM 672 C C . GLU A 1 84 ? 13.123 5.049 -9.570 1.00 89.25 84 GLU A C 1
ATOM 674 O O . GLU A 1 84 ? 12.053 4.428 -9.560 1.00 89.25 84 GLU A O 1
ATOM 679 N N . LEU A 1 85 ? 14.263 4.550 -9.108 1.00 90.56 85 LEU A N 1
ATOM 680 C CA . LEU A 1 85 ? 14.437 3.231 -8.518 1.00 90.56 85 LEU A CA 1
ATOM 681 C C . LEU A 1 85 ? 14.918 3.388 -7.071 1.00 90.56 85 LEU A C 1
ATOM 683 O O . LEU A 1 85 ? 15.536 4.408 -6.754 1.00 90.56 85 LEU A O 1
ATOM 687 N N . PRO A 1 86 ? 14.678 2.389 -6.206 1.00 91.94 86 PRO A N 1
ATOM 688 C CA . PRO A 1 86 ? 15.256 2.382 -4.870 1.00 91.94 86 PRO A CA 1
ATOM 689 C C . PRO A 1 86 ? 16.785 2.439 -4.951 1.00 91.94 86 PRO A C 1
ATOM 691 O O . PRO A 1 86 ? 17.400 1.813 -5.817 1.00 91.94 86 PRO A O 1
ATOM 694 N N . GLU A 1 87 ? 17.395 3.173 -4.023 1.00 92.25 87 GLU A N 1
ATOM 695 C CA . GLU A 1 87 ? 18.842 3.428 -4.003 1.00 92.25 87 GLU A CA 1
ATOM 696 C C . GLU A 1 87 ? 19.664 2.138 -3.925 1.00 92.25 87 GLU A C 1
ATOM 698 O O . GLU A 1 87 ? 20.758 2.047 -4.480 1.00 92.25 87 GLU A O 1
ATOM 703 N N . ASN A 1 88 ? 19.144 1.133 -3.220 1.00 93.00 88 ASN A N 1
ATOM 704 C CA . ASN A 1 88 ? 19.746 -0.184 -3.108 1.00 93.00 88 ASN A CA 1
ATOM 705 C C . ASN A 1 88 ? 18.712 -1.219 -2.627 1.00 93.00 88 ASN A C 1
ATOM 707 O O . ASN A 1 88 ? 17.637 -0.873 -2.138 1.00 93.00 88 ASN A O 1
ATOM 711 N N . LEU A 1 89 ? 19.065 -2.503 -2.734 1.00 91.88 89 LEU A N 1
ATOM 712 C CA . LEU A 1 89 ? 18.177 -3.621 -2.395 1.00 91.88 89 LEU A CA 1
ATOM 713 C C . LEU A 1 89 ? 17.932 -3.807 -0.889 1.00 91.88 89 LEU A C 1
ATOM 715 O O . LEU A 1 89 ? 17.036 -4.562 -0.535 1.00 91.88 89 LEU A O 1
ATOM 719 N N . SER A 1 90 ? 18.683 -3.146 0.002 1.00 94.19 90 SER A N 1
ATOM 720 C CA . SER A 1 90 ? 18.433 -3.254 1.453 1.00 94.19 90 SER A CA 1
ATOM 721 C C . SER A 1 90 ? 17.154 -2.539 1.896 1.00 94.19 90 SER A C 1
ATOM 723 O O . SER A 1 90 ? 16.675 -2.764 3.000 1.00 94.19 90 SER A O 1
ATOM 725 N N . LEU A 1 91 ? 16.588 -1.712 1.013 1.00 92.12 91 LEU A N 1
ATOM 726 C CA . LEU A 1 91 ? 15.292 -1.062 1.184 1.00 92.12 91 LEU A CA 1
ATOM 727 C C . LEU A 1 91 ? 14.116 -1.966 0.792 1.00 92.12 91 LEU A C 1
ATOM 729 O O . LEU A 1 91 ? 12.978 -1.507 0.808 1.00 92.12 91 LEU A O 1
ATOM 733 N N . CYS A 1 92 ? 14.387 -3.198 0.355 1.00 94.06 92 CYS A N 1
ATOM 734 C CA . CYS A 1 92 ? 13.402 -4.091 -0.230 1.00 94.06 92 CYS A CA 1
ATOM 735 C C . CYS A 1 92 ? 13.123 -5.295 0.667 1.00 94.06 92 CYS A C 1
ATOM 737 O O . CYS A 1 92 ? 14.049 -5.926 1.169 1.00 94.06 92 CYS A O 1
ATOM 739 N N . GLU A 1 93 ? 11.852 -5.667 0.756 1.00 92.81 93 GLU A N 1
ATOM 740 C CA . GLU A 1 93 ? 11.371 -6.849 1.463 1.00 92.81 93 GLU A CA 1
ATOM 741 C C . GLU A 1 93 ? 10.481 -7.687 0.537 1.00 92.81 93 GLU A C 1
ATOM 743 O O . GLU A 1 93 ? 9.726 -7.158 -0.290 1.00 92.81 93 GLU A O 1
ATOM 748 N N . ALA A 1 94 ? 10.567 -9.012 0.661 1.00 93.31 94 ALA A N 1
ATOM 749 C CA . ALA A 1 94 ? 9.657 -9.917 -0.028 1.00 93.31 94 ALA A CA 1
ATOM 750 C C . ALA A 1 94 ? 8.402 -10.109 0.829 1.00 93.31 94 ALA A C 1
ATOM 752 O O . ALA A 1 94 ? 8.457 -10.745 1.877 1.00 93.31 94 ALA A O 1
ATOM 753 N N . ILE A 1 95 ? 7.266 -9.584 0.369 1.00 91.19 95 ILE A N 1
ATOM 754 C CA . ILE A 1 95 ? 5.991 -9.681 1.103 1.00 91.19 95 ILE A CA 1
ATOM 755 C C . ILE A 1 95 ? 5.144 -10.885 0.662 1.00 91.19 95 ILE A C 1
ATOM 757 O O . ILE A 1 95 ? 4.221 -11.301 1.354 1.00 91.19 95 ILE A O 1
ATOM 761 N N . ASP A 1 96 ? 5.452 -11.445 -0.511 1.00 89.12 96 ASP A N 1
ATOM 762 C CA . ASP A 1 96 ? 4.903 -12.700 -1.027 1.00 89.12 96 ASP A CA 1
ATOM 763 C C . ASP A 1 96 ? 5.924 -13.326 -2.003 1.00 89.12 96 ASP A C 1
ATOM 765 O O . ASP A 1 96 ? 6.898 -12.690 -2.411 1.00 89.12 96 ASP A O 1
ATOM 769 N N . ARG A 1 97 ? 5.699 -14.568 -2.434 1.00 91.00 97 ARG A N 1
ATOM 770 C CA . ARG A 1 97 ? 6.526 -15.329 -3.385 1.00 91.00 97 ARG A CA 1
ATOM 771 C C . ARG A 1 97 ? 6.824 -14.576 -4.686 1.00 91.00 97 ARG A C 1
ATOM 773 O O . ARG A 1 97 ? 7.890 -14.762 -5.286 1.00 91.00 97 ARG A O 1
ATOM 780 N N . ASP A 1 98 ? 5.868 -13.766 -5.129 1.00 94.06 98 ASP A N 1
ATOM 781 C CA . ASP A 1 98 ? 5.896 -13.084 -6.421 1.00 94.06 98 ASP A CA 1
ATOM 782 C C . ASP A 1 98 ? 5.937 -11.554 -6.298 1.00 94.06 98 ASP A C 1
ATOM 784 O O . ASP A 1 98 ? 5.912 -10.872 -7.324 1.00 94.06 98 ASP A O 1
ATOM 788 N N . ILE A 1 99 ? 6.026 -11.009 -5.076 1.00 95.12 99 ILE A N 1
ATOM 789 C CA . ILE A 1 99 ? 5.971 -9.564 -4.827 1.00 95.12 99 ILE A CA 1
ATOM 790 C C . ILE A 1 99 ? 7.126 -9.126 -3.925 1.00 95.12 99 ILE A C 1
ATOM 792 O O . ILE A 1 99 ? 7.259 -9.579 -2.788 1.00 95.12 99 ILE A O 1
ATOM 796 N N . ILE A 1 100 ? 7.918 -8.184 -4.432 1.00 95.56 100 ILE A N 1
ATOM 797 C CA . ILE A 1 100 ? 8.935 -7.458 -3.669 1.00 95.56 100 ILE A CA 1
ATOM 798 C C . ILE A 1 100 ? 8.479 -6.011 -3.551 1.00 95.56 100 ILE A C 1
ATOM 800 O O . ILE A 1 100 ? 8.091 -5.392 -4.546 1.00 95.56 100 ILE A O 1
ATOM 804 N N . VAL A 1 101 ? 8.548 -5.468 -2.342 1.00 95.00 101 VAL A N 1
ATOM 805 C CA . VAL A 1 101 ? 8.274 -4.058 -2.085 1.00 95.00 101 VAL A CA 1
ATOM 806 C C . VAL A 1 101 ? 9.537 -3.399 -1.583 1.00 95.00 101 VAL A C 1
ATOM 808 O O . VAL A 1 101 ? 10.171 -3.914 -0.672 1.00 95.00 101 VAL A O 1
ATOM 811 N N . CYS A 1 102 ? 9.894 -2.268 -2.178 1.00 94.38 102 CYS A N 1
ATOM 812 C CA . CYS A 1 102 ? 10.958 -1.416 -1.677 1.00 94.38 102 CYS A CA 1
ATOM 813 C C . CYS A 1 102 ? 10.366 -0.094 -1.215 1.00 94.38 102 CYS A C 1
ATOM 815 O O . CYS A 1 102 ? 9.509 0.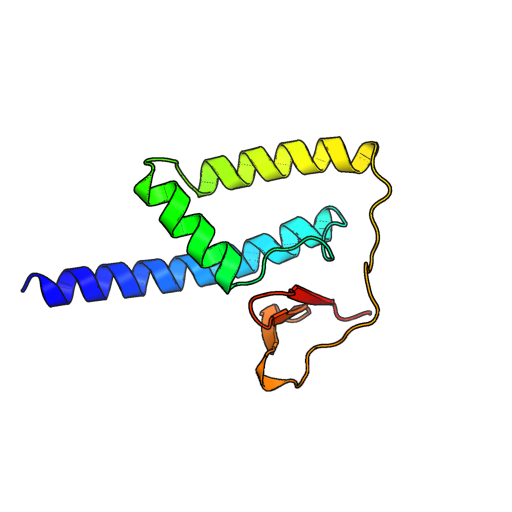456 -1.909 1.00 94.38 102 CYS A O 1
ATOM 817 N N . ASP A 1 103 ? 10.847 0.449 -0.104 1.00 91.50 103 ASP A N 1
ATOM 818 C CA . ASP A 1 103 ? 10.452 1.783 0.327 1.00 91.50 103 ASP A CA 1
ATOM 819 C C . ASP A 1 103 ? 11.594 2.544 0.997 1.00 91.50 103 ASP A C 1
ATOM 821 O O . ASP A 1 103 ? 12.460 1.975 1.654 1.00 91.50 103 ASP A O 1
ATOM 825 N N . ASN A 1 104 ? 11.604 3.860 0.803 1.00 90.56 104 ASN A N 1
ATOM 826 C CA . ASN A 1 104 ? 12.520 4.774 1.483 1.00 90.56 104 ASN A CA 1
ATOM 827 C C . ASN A 1 104 ? 11.745 5.773 2.351 1.00 90.56 104 ASN A C 1
ATOM 829 O O . ASN A 1 104 ? 12.129 6.938 2.455 1.00 90.56 104 ASN A O 1
ATOM 833 N N . VAL A 1 105 ? 10.617 5.342 2.932 1.00 87.06 105 VAL A N 1
ATOM 834 C CA . VAL A 1 105 ? 9.604 6.177 3.602 1.00 87.06 105 VAL A CA 1
ATOM 835 C C . VAL A 1 105 ? 8.798 7.060 2.644 1.00 87.06 105 VAL A C 1
ATOM 837 O O . VAL A 1 105 ? 7.568 7.068 2.735 1.00 87.06 105 VAL A O 1
ATOM 840 N N . GLY A 1 106 ? 9.462 7.794 1.746 1.00 84.12 106 GLY A N 1
ATOM 841 C CA . GLY A 1 106 ? 8.836 8.763 0.841 1.00 84.12 106 GLY A CA 1
ATOM 842 C C . GLY A 1 106 ? 8.156 8.133 -0.373 1.00 84.12 106 GLY A C 1
ATOM 843 O O . GLY A 1 106 ? 7.057 8.547 -0.743 1.00 84.12 106 GLY A O 1
ATOM 844 N N . THR A 1 107 ? 8.778 7.108 -0.950 1.00 88.00 107 THR A N 1
ATOM 845 C CA . THR A 1 107 ? 8.300 6.417 -2.150 1.00 88.00 107 THR A CA 1
ATOM 846 C C . THR A 1 107 ? 8.183 4.924 -1.883 1.00 88.00 107 THR A C 1
ATOM 848 O O . THR A 1 107 ? 9.002 4.346 -1.168 1.00 88.00 107 THR A O 1
ATOM 851 N N . ASN A 1 108 ? 7.157 4.305 -2.470 1.00 92.31 108 ASN A N 1
ATOM 852 C CA . ASN A 1 108 ? 6.937 2.865 -2.431 1.00 92.31 108 ASN A CA 1
ATOM 853 C C . ASN A 1 108 ? 7.022 2.287 -3.846 1.00 92.31 108 ASN A C 1
ATOM 855 O O . ASN A 1 108 ? 6.292 2.710 -4.746 1.00 92.31 108 ASN A O 1
ATOM 859 N N . TRP A 1 109 ? 7.894 1.303 -4.040 1.00 93.81 109 TRP A N 1
ATOM 860 C CA . TRP A 1 109 ? 8.053 0.584 -5.297 1.00 93.81 109 TRP A CA 1
ATOM 861 C C . TRP A 1 109 ? 7.564 -0.845 -5.135 1.00 93.81 109 TRP A C 1
ATOM 863 O O . TRP A 1 109 ? 8.079 -1.591 -4.308 1.00 93.81 109 TRP A O 1
ATOM 873 N N . VAL A 1 110 ? 6.600 -1.243 -5.962 1.00 94.31 110 VAL A N 1
ATOM 874 C CA . VAL A 1 110 ? 6.058 -2.604 -5.964 1.00 94.31 110 VAL A CA 1
ATOM 875 C C . VAL A 1 110 ? 6.504 -3.313 -7.234 1.00 94.31 110 VAL A C 1
ATOM 877 O O . VAL A 1 110 ? 6.113 -2.935 -8.340 1.00 94.31 110 VAL A O 1
ATOM 880 N N . PHE A 1 111 ? 7.319 -4.351 -7.072 1.00 93.38 111 PHE A N 1
ATOM 881 C CA . PHE A 1 111 ? 7.797 -5.203 -8.151 1.00 93.38 111 PHE A CA 1
ATOM 882 C C . PHE A 1 111 ? 7.058 -6.536 -8.107 1.00 93.38 111 PHE A C 1
ATOM 884 O O . PHE A 1 111 ? 7.017 -7.200 -7.072 1.00 93.38 111 PHE A O 1
ATOM 891 N N . VAL A 1 112 ? 6.491 -6.933 -9.244 1.00 93.25 112 VAL A N 1
ATOM 892 C CA . VAL A 1 112 ? 5.780 -8.205 -9.399 1.00 93.25 112 VAL A CA 1
ATOM 893 C C . VAL A 1 112 ? 6.556 -9.070 -10.379 1.00 93.25 112 VAL A C 1
ATOM 895 O O . VAL A 1 112 ? 6.961 -8.591 -11.442 1.00 93.25 112 VAL A O 1
ATOM 898 N N . ARG A 1 113 ? 6.770 -10.342 -10.035 1.00 91.88 113 ARG A N 1
ATOM 899 C CA . ARG A 1 113 ? 7.366 -11.316 -10.953 1.00 91.88 113 ARG A CA 1
ATOM 900 C C . ARG A 1 113 ? 6.490 -11.428 -12.203 1.00 91.88 113 ARG A C 1
ATOM 902 O O . ARG A 1 113 ? 5.304 -11.735 -12.113 1.00 91.88 113 ARG A O 1
ATOM 909 N N . VAL A 1 114 ? 7.086 -11.193 -13.366 1.00 82.50 114 VAL A N 1
ATOM 910 C CA . VAL A 1 114 ? 6.440 -11.441 -14.659 1.00 82.50 114 VAL A CA 1
ATOM 911 C C . VAL A 1 114 ? 6.646 -12.917 -14.999 1.00 82.50 114 VAL A C 1
ATOM 913 O O . VAL A 1 114 ? 7.780 -13.394 -14.930 1.00 82.50 114 VAL A O 1
ATOM 916 N N . ASN A 1 115 ? 5.562 -13.633 -15.300 1.00 58.97 115 ASN A N 1
ATOM 917 C CA . ASN A 1 115 ? 5.629 -14.989 -15.854 1.00 58.97 115 ASN A CA 1
ATOM 918 C C . ASN A 1 115 ? 5.924 -14.954 -17.353 1.00 58.97 115 ASN A C 1
ATOM 920 O O . ASN A 1 115 ? 5.404 -14.031 -18.022 1.00 58.97 115 ASN A O 1
#

Foldseek 3Di:
DVVVVVVVVVVVLVVVLLLVLLVLQVLCVVLLNNQVDADSLRSSVQVCVQVVVVHDPVVVSVVVSVVSSVVSVVDDRDNHDDPDDPPDCVQWDDSDPFWIWGDPNVGIHIGGHDD

Mean predicted aligned error: 6.09 Å

Radius of gyration: 15.75 Å; Cα contacts (8 Å, |Δi|>4): 92; chains: 1; bounding box: 35×24×52 Å

pLDDT: mean 86.61, std 11.61, range [43.69, 96.12]

Secondary structure (DSSP, 8-state):
-HHHHHHHHHHHHHHHHHHHHHHHHHHHHHTT-GGGPPPHHHHHHHHHHHHHTT--HHHHHHHHHHHHHHHTTTS---S-S-----SSGGGEEEEETTEEEEE-SS-EEEEE---

Solvent-accessible surface area (backbone atoms only — not comparable to full-atom values): 6767 Å² total; per-residue (Å²): 120,69,68,60,54,53,50,50,52,50,53,54,48,52,55,49,51,52,58,49,47,51,52,46,54,57,56,32,42,78,69,53,35,42,54,74,49,73,15,71,60,48,50,54,51,51,44,55,56,31,48,76,69,74,38,62,50,69,62,53,51,53,55,50,52,56,50,50,65,56,49,53,78,79,45,91,71,50,86,61,92,67,89,81,71,78,95,51,72,89,42,46,46,75,65,48,100,52,34,39,39,31,41,76,61,83,49,40,46,69,47,68,70,81,132